Protein AF-A0A444XT07-F1 (afdb_monomer_lite)

Sequence (79 aa):
MPSKHATYIPHTAGRYSVKRFRKAQCLIVERLTNSLMMHGRNNSKKLMAVRIIKHAMKIIHLLTDQNPIQVIVDAIINR

Radius of gyration: 13.61 Å; chains: 1; bounding box: 28×39×32 Å

Structure (mmCIF, N/CA/C/O backbone):
data_AF-A0A444XT07-F1
#
_entry.id   AF-A0A444XT07-F1
#
loop_
_atom_site.group_PDB
_atom_site.id
_atom_site.type_symbol
_atom_site.label_atom_id
_atom_site.label_alt_id
_atom_site.label_comp_id
_atom_site.label_asym_id
_atom_site.label_entity_id
_atom_site.label_seq_id
_atom_site.pdbx_PDB_ins_code
_atom_site.Cartn_x
_atom_site.Cartn_y
_atom_site.Cartn_z
_atom_site.occupancy
_atom_site.B_iso_or_equiv
_atom_site.auth_seq_id
_atom_site.auth_comp_id
_atom_site.auth_asym_id
_atom_site.auth_atom_id
_atom_site.pdbx_PDB_model_num
ATOM 1 N N . MET A 1 1 ? 6.806 -23.941 5.891 1.00 42.72 1 MET A N 1
ATOM 2 C CA . MET A 1 1 ? 7.178 -22.925 4.877 1.00 42.72 1 MET A CA 1
ATOM 3 C C . MET A 1 1 ? 6.656 -21.577 5.357 1.00 42.72 1 MET A C 1
ATOM 5 O O . MET A 1 1 ? 5.445 -21.480 5.519 1.00 42.72 1 MET A O 1
ATOM 9 N N . PRO A 1 2 ? 7.492 -20.567 5.645 1.00 50.84 2 PRO A N 1
ATOM 10 C CA . PRO A 1 2 ? 6.974 -19.258 6.033 1.00 50.84 2 PRO A CA 1
ATOM 11 C C . PRO A 1 2 ? 6.190 -18.671 4.852 1.00 50.84 2 PRO A C 1
ATOM 13 O O . PRO A 1 2 ? 6.654 -18.691 3.709 1.00 50.84 2 PRO A O 1
ATOM 16 N N . SER A 1 3 ? 4.970 -18.204 5.105 1.00 60.84 3 SER A N 1
ATOM 17 C CA . SER A 1 3 ? 4.120 -17.582 4.091 1.00 60.84 3 SER A CA 1
ATOM 18 C C . SER A 1 3 ? 4.841 -16.376 3.486 1.00 60.84 3 SER A C 1
ATOM 20 O O . SER A 1 3 ? 5.079 -15.387 4.177 1.00 60.84 3 SER A O 1
ATOM 22 N N . LYS A 1 4 ? 5.162 -16.435 2.187 1.00 70.19 4 LYS A N 1
ATOM 23 C CA . LYS A 1 4 ? 5.948 -15.411 1.465 1.00 70.19 4 LYS A CA 1
ATOM 24 C C . LYS A 1 4 ? 5.337 -14.000 1.491 1.00 70.19 4 LYS A C 1
ATOM 26 O O . LYS A 1 4 ? 6.015 -13.046 1.130 1.00 70.19 4 LYS A O 1
ATOM 31 N N . HIS A 1 5 ? 4.073 -13.877 1.900 1.00 73.50 5 HIS A N 1
ATOM 32 C CA . HIS A 1 5 ? 3.299 -12.639 1.873 1.00 73.50 5 HIS A CA 1
ATOM 33 C C . HIS A 1 5 ? 2.840 -12.148 3.258 1.00 73.50 5 HIS A C 1
ATOM 35 O O . HIS A 1 5 ? 2.161 -11.129 3.341 1.00 73.50 5 HIS A O 1
ATOM 41 N N . ALA A 1 6 ? 3.200 -12.831 4.350 1.00 80.94 6 ALA A N 1
ATOM 42 C CA . ALA A 1 6 ? 2.946 -12.310 5.693 1.00 80.94 6 ALA A CA 1
ATOM 43 C C . ALA A 1 6 ? 4.160 -11.496 6.148 1.00 80.94 6 ALA A C 1
ATOM 45 O O . ALA A 1 6 ? 5.255 -12.031 6.320 1.00 80.94 6 ALA A O 1
ATOM 46 N N . THR A 1 7 ? 3.992 -10.187 6.309 1.00 83.19 7 THR A N 1
ATOM 47 C CA . THR A 1 7 ? 5.043 -9.290 6.803 1.00 83.19 7 THR A CA 1
ATOM 48 C C . THR A 1 7 ? 4.426 -8.309 7.790 1.00 83.19 7 THR A C 1
ATOM 50 O O . THR A 1 7 ? 3.361 -7.762 7.523 1.00 83.19 7 THR A O 1
ATOM 53 N N . TYR A 1 8 ? 5.097 -8.069 8.920 1.00 85.31 8 TYR A N 1
ATOM 54 C CA . TYR A 1 8 ? 4.610 -7.154 9.962 1.00 85.31 8 TYR A CA 1
ATOM 55 C C . TYR A 1 8 ? 4.516 -5.696 9.497 1.00 85.31 8 TYR A C 1
ATOM 57 O O . TYR A 1 8 ? 3.686 -4.933 9.980 1.00 85.31 8 TYR A O 1
ATOM 65 N N . ILE A 1 9 ? 5.385 -5.298 8.566 1.00 86.88 9 ILE A N 1
ATOM 66 C CA . ILE A 1 9 ? 5.475 -3.935 8.045 1.00 86.88 9 ILE A CA 1
ATOM 67 C C . ILE A 1 9 ? 5.334 -4.002 6.520 1.00 86.88 9 ILE A C 1
ATOM 69 O O . ILE A 1 9 ? 6.002 -4.829 5.895 1.00 86.88 9 ILE A O 1
ATOM 73 N N . PRO A 1 10 ? 4.538 -3.121 5.885 1.00 86.19 10 PRO A N 1
ATOM 74 C CA . PRO A 1 10 ? 4.393 -3.058 4.428 1.00 86.19 10 PRO A CA 1
ATOM 75 C C . PRO A 1 10 ? 5.609 -2.378 3.761 1.00 86.19 10 PRO A C 1
ATOM 77 O O . PRO A 1 10 ? 5.484 -1.397 3.023 1.00 86.19 10 PRO A O 1
ATOM 80 N N . HIS A 1 11 ? 6.810 -2.877 4.060 1.00 87.56 11 HIS A N 1
ATOM 81 C CA . HIS A 1 11 ? 8.089 -2.412 3.534 1.00 87.56 11 HIS A CA 1
ATOM 82 C C . HIS A 1 11 ? 8.997 -3.613 3.23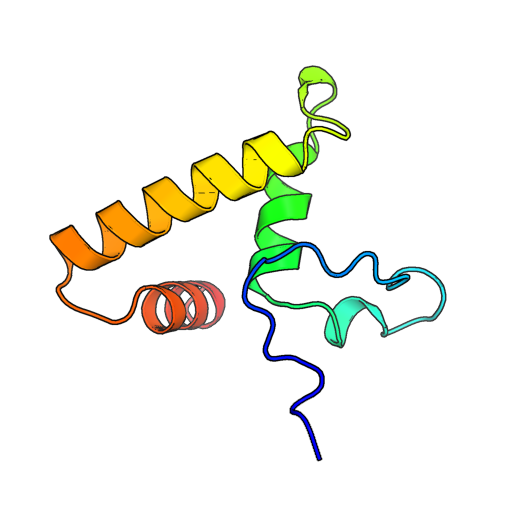4 1.00 87.56 11 HIS A C 1
ATOM 84 O O . HIS A 1 11 ? 9.904 -3.939 3.998 1.00 87.56 11 HIS A O 1
ATOM 90 N N . THR A 1 12 ? 8.756 -4.272 2.101 1.00 86.62 12 THR A N 1
ATOM 91 C CA . THR A 1 12 ? 9.394 -5.558 1.763 1.00 86.62 12 THR A CA 1
ATOM 92 C C . THR A 1 12 ? 10.689 -5.388 0.955 1.00 86.62 12 THR A C 1
ATOM 94 O O . THR A 1 12 ? 11.380 -6.363 0.684 1.00 86.62 12 THR A O 1
ATOM 97 N N . ALA A 1 13 ? 11.026 -4.158 0.535 1.00 86.69 13 ALA A N 1
ATOM 98 C CA . ALA A 1 13 ? 12.158 -3.852 -0.359 1.00 86.69 13 ALA A CA 1
ATOM 99 C C . ALA A 1 13 ? 12.185 -4.707 -1.653 1.00 86.69 13 ALA A C 1
ATOM 101 O O . ALA A 1 13 ? 13.221 -4.873 -2.297 1.00 86.69 13 ALA A O 1
ATOM 102 N N . GLY A 1 14 ? 11.028 -5.252 -2.049 1.00 86.94 14 GLY A N 1
ATOM 103 C CA . GLY A 1 14 ? 10.899 -6.183 -3.162 1.00 86.94 14 GLY A CA 1
ATOM 104 C C . GLY A 1 14 ? 11.005 -5.499 -4.525 1.00 86.94 14 GLY A C 1
ATOM 105 O O . GLY A 1 14 ? 10.432 -4.435 -4.769 1.00 86.94 14 GLY A O 1
ATOM 106 N N . ARG A 1 15 ? 11.709 -6.142 -5.464 1.00 90.19 15 ARG A N 1
ATOM 107 C CA . ARG A 1 15 ? 11.857 -5.666 -6.850 1.00 90.19 15 ARG A CA 1
ATOM 108 C C . ARG A 1 15 ? 10.733 -6.197 -7.746 1.00 90.19 15 ARG A C 1
ATOM 110 O O . ARG A 1 15 ? 10.925 -7.115 -8.547 1.00 90.19 15 ARG A O 1
ATOM 117 N N . TYR A 1 16 ? 9.550 -5.602 -7.618 1.00 91.31 16 TYR A N 1
ATOM 118 C CA . TYR A 1 16 ? 8.341 -6.055 -8.321 1.00 91.31 16 TYR A CA 1
ATOM 119 C C . TYR A 1 16 ? 8.196 -5.541 -9.766 1.00 91.31 16 TYR A C 1
ATOM 121 O O . TYR A 1 16 ? 7.336 -6.023 -10.499 1.00 91.31 16 TYR A O 1
ATOM 129 N N . SER A 1 17 ? 9.017 -4.578 -10.197 1.00 91.31 17 SER A N 1
ATOM 130 C CA . SER A 1 17 ? 8.977 -3.995 -11.550 1.00 91.31 17 SER A CA 1
ATOM 131 C C . SER A 1 17 ? 9.810 -4.751 -12.592 1.00 91.31 17 SER A C 1
ATOM 133 O O . SER A 1 17 ? 9.646 -4.508 -13.780 1.00 91.31 17 SER A O 1
ATOM 135 N N . VAL A 1 18 ? 10.676 -5.679 -12.170 1.00 93.31 18 VAL A N 1
ATOM 136 C CA . VAL A 1 18 ? 11.702 -6.300 -13.036 1.00 93.31 18 VAL A CA 1
ATOM 137 C C . VAL A 1 18 ? 11.119 -7.209 -14.126 1.00 93.31 18 VAL A C 1
ATOM 139 O O . VAL A 1 18 ? 11.709 -7.338 -15.190 1.00 93.31 18 VAL A O 1
ATOM 142 N N . LYS A 1 19 ? 9.984 -7.876 -13.877 1.00 93.12 19 LYS A N 1
ATOM 143 C CA . LYS A 1 19 ? 9.327 -8.756 -14.861 1.00 93.12 19 LYS A CA 1
ATOM 144 C C . LYS A 1 19 ? 7.830 -8.468 -14.930 1.00 93.12 19 LYS A C 1
ATOM 146 O O . LYS A 1 19 ? 7.218 -8.118 -13.915 1.00 93.12 19 LYS A O 1
ATOM 151 N N . ARG A 1 20 ? 7.235 -8.680 -16.111 1.00 90.94 20 ARG A N 1
ATOM 152 C CA . ARG A 1 20 ? 5.779 -8.629 -16.323 1.00 90.94 20 ARG A CA 1
ATOM 153 C C . ARG A 1 20 ? 5.093 -9.548 -15.297 1.00 90.94 20 ARG A C 1
ATOM 155 O O . ARG A 1 20 ? 5.588 -10.635 -15.019 1.00 90.94 20 ARG A O 1
ATOM 162 N N . PHE A 1 21 ? 4.010 -9.071 -14.685 1.00 91.94 21 PHE A N 1
ATOM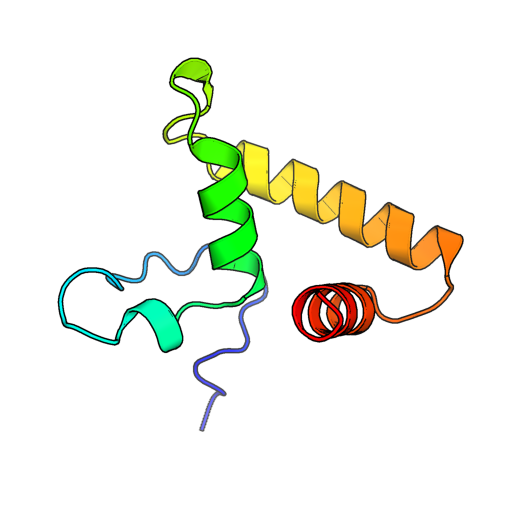 163 C CA . PHE A 1 21 ? 3.232 -9.736 -13.621 1.00 91.94 21 PHE A CA 1
ATOM 164 C C . PHE A 1 21 ? 3.858 -9.859 -12.218 1.00 91.94 21 PHE A C 1
ATOM 166 O O . PHE A 1 21 ? 3.140 -10.200 -11.280 1.00 91.94 21 PHE A O 1
ATOM 173 N N . ARG A 1 22 ? 5.119 -9.466 -11.978 1.00 91.56 22 ARG A N 1
ATOM 174 C CA . ARG A 1 22 ? 5.675 -9.460 -10.601 1.00 91.56 22 ARG A CA 1
ATOM 175 C C . ARG A 1 22 ? 4.986 -8.475 -9.653 1.00 91.56 22 ARG A C 1
ATOM 177 O O . ARG A 1 22 ? 5.006 -8.676 -8.443 1.00 91.56 22 ARG A O 1
ATOM 184 N N . LYS A 1 23 ? 4.302 -7.460 -10.187 1.00 91.06 23 LYS A N 1
ATOM 185 C CA . LYS A 1 23 ? 3.447 -6.552 -9.405 1.00 91.06 23 LYS A CA 1
ATOM 186 C C . LYS A 1 23 ? 2.295 -7.273 -8.691 1.00 91.06 23 LYS A C 1
ATOM 188 O O . LYS A 1 23 ? 1.851 -6.771 -7.661 1.00 91.06 23 LYS A O 1
ATOM 193 N N . ALA A 1 24 ? 1.848 -8.436 -9.182 1.00 90.00 24 ALA A N 1
ATOM 194 C CA . ALA A 1 24 ? 0.812 -9.243 -8.530 1.00 90.00 24 ALA A CA 1
ATOM 195 C C . ALA A 1 24 ? 1.294 -9.830 -7.191 1.00 90.00 24 ALA A C 1
ATOM 197 O O . ALA A 1 24 ? 0.521 -9.889 -6.241 1.00 90.00 24 ALA A O 1
ATOM 198 N N . GLN A 1 25 ? 2.587 -10.158 -7.090 1.00 88.88 25 GLN A N 1
ATOM 199 C CA . GLN A 1 25 ? 3.214 -10.725 -5.888 1.00 88.88 25 GLN A CA 1
ATOM 200 C C . GLN A 1 25 ? 3.481 -9.689 -4.780 1.00 88.88 25 GLN A C 1
ATOM 202 O O . GLN A 1 25 ? 3.806 -10.071 -3.659 1.00 88.88 25 GLN A O 1
ATOM 207 N N . CYS A 1 26 ? 3.370 -8.391 -5.083 1.00 89.81 26 CYS A N 1
ATOM 208 C CA . CYS A 1 26 ? 3.501 -7.323 -4.093 1.00 89.81 26 CYS A CA 1
ATOM 209 C C . CYS A 1 26 ? 2.339 -7.363 -3.089 1.00 89.81 26 CYS A C 1
ATOM 211 O O . CYS A 1 26 ? 1.209 -7.687 -3.454 1.00 89.81 26 CYS A O 1
ATOM 213 N N . LEU A 1 27 ? 2.594 -7.015 -1.828 1.00 91.50 27 LEU A N 1
ATOM 214 C CA . LEU A 1 27 ? 1.555 -6.978 -0.798 1.00 91.50 27 LEU A CA 1
ATOM 215 C C . LEU A 1 27 ? 0.517 -5.895 -1.117 1.00 91.50 27 LEU A C 1
ATOM 217 O O . LEU A 1 27 ? 0.880 -4.790 -1.517 1.00 91.50 27 LEU A O 1
ATOM 221 N N . ILE A 1 28 ? -0.773 -6.178 -0.900 1.00 91.44 28 ILE A N 1
ATOM 222 C CA . ILE A 1 28 ? -1.866 -5.219 -1.158 1.00 91.44 28 ILE A CA 1
ATOM 223 C C . ILE A 1 28 ? -1.628 -3.904 -0.404 1.00 91.44 28 ILE A C 1
ATOM 225 O O . ILE A 1 28 ? -1.678 -2.832 -1.002 1.00 91.44 28 ILE A O 1
ATOM 229 N N . VAL A 1 29 ? -1.281 -3.993 0.882 1.00 92.19 29 VAL A N 1
ATOM 230 C CA . VAL A 1 29 ? -0.998 -2.820 1.720 1.00 92.19 29 VAL A CA 1
ATOM 231 C C . VAL A 1 29 ? 0.246 -2.072 1.230 1.00 92.19 29 VAL A C 1
ATOM 233 O O . VAL A 1 29 ? 0.244 -0.850 1.189 1.00 92.19 29 VAL A O 1
ATOM 236 N N . GLU A 1 30 ? 1.294 -2.773 0.783 1.00 92.88 30 GLU A N 1
ATOM 237 C CA . GLU A 1 30 ? 2.485 -2.124 0.212 1.00 92.88 30 GLU A CA 1
ATOM 238 C C . GLU A 1 30 ? 2.165 -1.404 -1.108 1.00 92.88 30 GLU A C 1
ATOM 240 O O . GLU A 1 30 ? 2.685 -0.313 -1.355 1.00 92.88 30 GLU A O 1
ATOM 245 N N . ARG A 1 31 ? 1.273 -1.963 -1.937 1.00 92.88 31 ARG A N 1
ATOM 246 C CA . ARG A 1 31 ? 0.765 -1.287 -3.141 1.00 92.88 31 ARG A CA 1
ATOM 247 C C . ARG A 1 31 ? 0.026 0.002 -2.785 1.00 92.88 31 ARG A C 1
ATOM 249 O O . ARG A 1 31 ? 0.345 1.033 -3.371 1.00 92.88 31 ARG A O 1
ATOM 256 N N . LEU A 1 32 ? -0.867 -0.040 -1.793 1.00 92.62 32 LEU A N 1
ATOM 257 C CA . LEU A 1 32 ? -1.563 1.146 -1.283 1.00 92.62 32 LEU A CA 1
ATOM 258 C C . LEU A 1 32 ? -0.572 2.216 -0.792 1.00 92.62 32 LEU A C 1
ATOM 260 O O . LEU A 1 32 ? -0.677 3.375 -1.193 1.00 92.62 32 LEU A O 1
ATOM 264 N N . THR A 1 33 ? 0.437 1.829 -0.003 1.00 93.44 33 THR A N 1
ATOM 265 C CA . THR A 1 33 ? 1.498 2.740 0.462 1.00 93.44 33 THR A CA 1
ATOM 266 C C . THR A 1 33 ? 2.202 3.439 -0.700 1.00 93.44 33 THR A C 1
ATOM 268 O O . THR A 1 33 ? 2.414 4.648 -0.652 1.00 93.44 33 THR A O 1
ATOM 271 N N . ASN A 1 34 ? 2.558 2.699 -1.755 1.00 92.50 34 ASN A N 1
ATOM 272 C CA . ASN A 1 34 ? 3.257 3.271 -2.907 1.00 92.50 34 ASN A CA 1
ATOM 273 C C . ASN A 1 34 ? 2.361 4.245 -3.694 1.00 92.50 34 ASN A C 1
ATOM 275 O O . ASN A 1 34 ? 2.846 5.275 -4.159 1.00 92.50 34 ASN A O 1
ATOM 279 N N . SER A 1 35 ? 1.060 3.960 -3.808 1.00 92.38 35 SER A N 1
ATOM 280 C CA . SER A 1 35 ? 0.097 4.857 -4.462 1.00 92.38 35 SER A CA 1
ATOM 281 C C . SER A 1 35 ? -0.081 6.192 -3.724 1.00 92.38 35 SER A C 1
ATOM 283 O O . SER A 1 35 ? -0.287 7.216 -4.370 1.00 92.38 35 SER A O 1
ATOM 285 N N . LEU A 1 36 ? 0.081 6.229 -2.396 1.00 92.25 36 LEU A N 1
ATOM 286 C CA . LEU A 1 36 ? 0.019 7.475 -1.611 1.00 92.25 36 LEU A CA 1
ATOM 287 C C . LEU A 1 36 ? 1.193 8.436 -1.880 1.00 92.25 36 LEU A C 1
ATOM 289 O O . LEU A 1 36 ? 1.127 9.617 -1.539 1.00 92.25 36 LEU A O 1
ATOM 293 N N . MET A 1 37 ? 2.273 7.954 -2.497 1.00 94.81 37 MET A N 1
ATOM 294 C CA . MET A 1 37 ? 3.520 8.702 -2.676 1.00 94.81 37 MET A CA 1
ATOM 295 C C . MET A 1 37 ? 3.707 9.288 -4.082 1.00 94.81 37 MET A C 1
ATOM 297 O O . MET A 1 37 ? 4.781 9.796 -4.365 1.00 94.81 37 MET A O 1
ATOM 301 N N . MET A 1 38 ? 2.707 9.223 -4.968 1.00 91.06 38 MET A N 1
ATOM 302 C CA . MET A 1 38 ? 2.873 9.548 -6.400 1.00 91.06 38 MET A CA 1
ATOM 303 C C . MET A 1 38 ? 3.079 11.040 -6.722 1.00 91.06 38 MET A C 1
ATOM 305 O O . MET A 1 38 ? 3.487 11.378 -7.829 1.00 91.06 38 MET A O 1
ATOM 309 N N . HIS A 1 39 ? 2.789 11.940 -5.780 1.00 89.56 39 HIS A N 1
ATOM 310 C CA . HIS A 1 39 ? 2.914 13.385 -5.983 1.00 89.56 39 HIS A CA 1
ATOM 311 C C . HIS A 1 39 ? 4.293 13.864 -5.531 1.00 89.56 39 HIS A C 1
ATOM 313 O O . HIS A 1 39 ? 4.715 13.532 -4.428 1.00 89.56 39 HIS A O 1
ATOM 319 N N . GLY A 1 40 ? 4.961 14.702 -6.334 1.00 91.75 40 GLY A N 1
ATOM 320 C CA . GLY A 1 40 ? 6.389 15.036 -6.200 1.00 91.75 40 GLY A CA 1
ATOM 321 C C . GLY A 1 40 ? 6.904 15.299 -4.777 1.00 91.75 40 GLY A C 1
ATOM 322 O O . GLY A 1 40 ? 7.921 14.737 -4.381 1.00 91.75 40 GLY A O 1
ATOM 323 N N . ARG A 1 41 ? 6.180 16.075 -3.955 1.00 92.69 41 ARG A N 1
ATOM 324 C CA . ARG A 1 41 ? 6.572 16.370 -2.557 1.00 92.69 41 ARG A CA 1
ATOM 325 C C . ARG A 1 41 ? 6.570 15.147 -1.627 1.00 92.69 41 ARG A C 1
ATOM 327 O O . ARG A 1 41 ? 7.195 15.197 -0.566 1.00 92.69 41 ARG A O 1
ATOM 334 N N . ASN A 1 42 ? 5.877 14.077 -2.001 1.00 92.44 42 ASN A N 1
ATOM 335 C CA . ASN A 1 42 ? 5.694 12.843 -1.234 1.00 92.44 42 ASN A CA 1
ATOM 336 C C . ASN A 1 42 ? 6.534 11.674 -1.775 1.00 92.44 42 ASN A C 1
ATOM 338 O O . ASN A 1 42 ? 6.547 10.601 -1.165 1.00 92.44 42 ASN A O 1
ATOM 342 N N . ASN A 1 43 ? 7.271 11.886 -2.871 1.00 91.56 43 ASN A N 1
ATOM 343 C CA . ASN A 1 43 ? 8.151 10.879 -3.450 1.00 91.56 43 ASN A CA 1
ATOM 344 C C . ASN A 1 43 ? 9.174 10.388 -2.416 1.00 91.56 43 ASN A C 1
ATOM 346 O O . ASN A 1 43 ? 9.711 11.159 -1.622 1.00 91.56 43 ASN A O 1
ATOM 350 N N . SER A 1 44 ? 9.434 9.080 -2.419 1.00 88.50 44 SER A N 1
ATOM 351 C CA . SER A 1 44 ? 10.405 8.404 -1.541 1.00 88.50 44 SER A CA 1
ATOM 352 C C . SER A 1 44 ? 10.148 8.496 -0.023 1.00 88.50 44 SER A C 1
ATOM 354 O O . SER A 1 44 ? 10.860 7.861 0.753 1.00 88.50 44 SER A O 1
ATOM 356 N N . LYS A 1 45 ? 9.08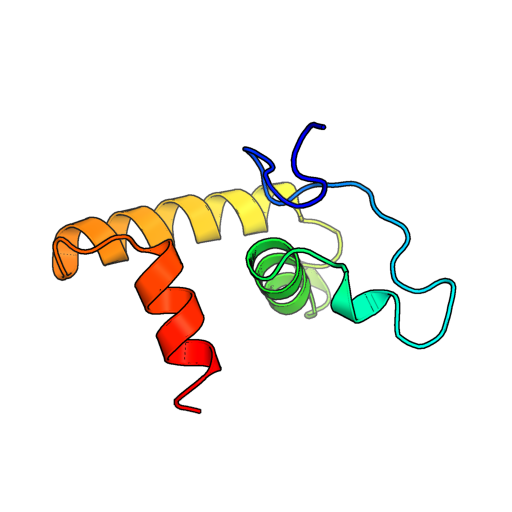1 9.164 0.438 1.00 94.25 45 LYS A N 1
ATOM 357 C CA . LYS A 1 45 ? 8.674 9.242 1.855 1.00 94.25 45 LYS A CA 1
ATOM 358 C C . LYS A 1 45 ? 7.891 8.009 2.339 1.00 94.25 45 LYS A C 1
ATOM 360 O O . LYS A 1 45 ? 6.824 8.125 2.943 1.00 94.25 45 LYS A O 1
ATOM 365 N N . LYS A 1 46 ? 8.429 6.804 2.120 1.00 92.75 46 LYS A N 1
ATOM 366 C CA . LYS A 1 46 ? 7.714 5.543 2.408 1.00 92.75 46 LYS A CA 1
ATOM 367 C C . LYS A 1 46 ? 7.411 5.339 3.889 1.00 92.75 46 LYS A C 1
ATOM 369 O O . LYS A 1 46 ? 6.295 4.970 4.231 1.00 92.75 46 LYS A O 1
ATOM 374 N N . LEU A 1 47 ? 8.353 5.656 4.778 1.00 93.44 47 LEU A N 1
ATOM 375 C CA . LEU A 1 47 ? 8.129 5.567 6.227 1.00 93.44 47 LEU A CA 1
ATOM 376 C C . LEU A 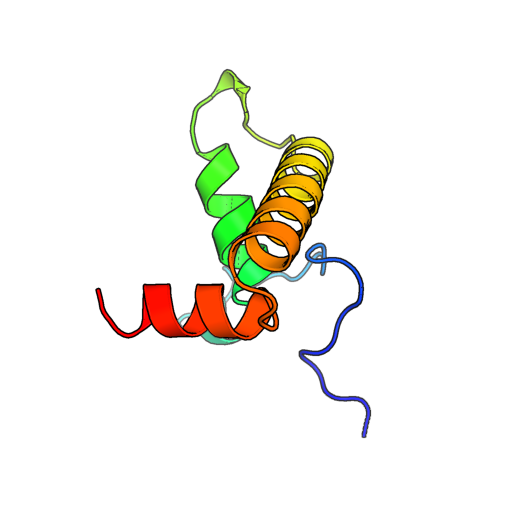1 47 ? 6.987 6.482 6.700 1.00 93.44 47 LEU A C 1
ATOM 378 O O . LEU A 1 47 ? 6.206 6.090 7.564 1.00 93.44 47 LEU A O 1
ATOM 382 N N . MET A 1 48 ? 6.849 7.671 6.104 1.00 93.94 48 MET A N 1
ATOM 383 C CA . MET A 1 48 ? 5.739 8.581 6.398 1.00 93.94 48 MET A CA 1
ATOM 384 C C . MET A 1 48 ? 4.401 7.977 5.954 1.00 93.94 48 MET A C 1
ATOM 386 O O . MET A 1 48 ? 3.461 7.937 6.744 1.00 93.94 48 MET A O 1
ATOM 390 N N . ALA A 1 49 ? 4.332 7.433 4.735 1.00 94.94 49 ALA A N 1
ATOM 391 C CA . ALA A 1 49 ? 3.124 6.789 4.217 1.00 94.94 49 ALA A CA 1
ATOM 392 C C . ALA A 1 49 ? 2.704 5.558 5.047 1.00 94.94 49 ALA A C 1
ATOM 394 O O . ALA A 1 49 ? 1.524 5.396 5.357 1.00 94.94 49 ALA A O 1
ATOM 395 N N . VAL A 1 50 ? 3.661 4.735 5.495 1.00 95.06 50 VAL A N 1
ATOM 396 C CA . VAL A 1 50 ? 3.383 3.588 6.382 1.00 95.06 50 VAL A CA 1
ATOM 397 C C . VAL A 1 50 ? 2.771 4.041 7.713 1.00 95.06 50 VAL A C 1
ATOM 399 O O . VAL A 1 50 ? 1.839 3.406 8.207 1.00 95.06 50 VAL A O 1
ATOM 402 N N . ARG A 1 51 ? 3.244 5.156 8.288 1.00 95.50 51 ARG A N 1
ATOM 403 C CA . ARG A 1 51 ? 2.661 5.721 9.517 1.00 95.50 51 ARG A CA 1
ATOM 404 C C . ARG A 1 51 ? 1.219 6.177 9.302 1.00 95.50 51 ARG A C 1
ATOM 406 O O . ARG A 1 51 ? 0.373 5.874 10.137 1.00 95.50 51 ARG A O 1
ATOM 413 N N . ILE A 1 52 ? 0.928 6.840 8.181 1.00 95.12 52 ILE A N 1
ATOM 414 C CA . ILE A 1 52 ? -0.439 7.263 7.828 1.00 95.12 52 ILE A CA 1
ATOM 415 C C . ILE A 1 52 ? -1.368 6.045 7.741 1.00 95.12 52 ILE A C 1
ATOM 417 O O . ILE A 1 52 ? -2.428 6.043 8.360 1.00 95.12 52 ILE A O 1
ATOM 421 N N . ILE A 1 53 ? -0.943 4.976 7.059 1.00 94.56 53 ILE A N 1
ATOM 422 C CA . ILE A 1 53 ? -1.732 3.739 6.946 1.00 94.56 53 ILE A CA 1
ATOM 423 C C . ILE A 1 53 ? -1.954 3.084 8.311 1.00 94.56 53 ILE A C 1
ATOM 425 O O . ILE A 1 53 ? -3.068 2.652 8.596 1.00 94.56 53 ILE A O 1
ATOM 429 N N . LYS A 1 54 ? -0.939 3.051 9.184 1.00 94.50 54 LYS A N 1
ATOM 430 C CA . LYS A 1 54 ? -1.090 2.535 10.555 1.00 94.50 54 LYS A CA 1
ATOM 431 C C . LYS A 1 54 ? -2.193 3.281 11.313 1.00 94.50 54 LYS A C 1
ATOM 433 O O . LYS A 1 54 ? -3.010 2.651 11.981 1.00 94.50 54 LYS A O 1
ATOM 438 N N . HIS A 1 55 ? -2.219 4.611 11.217 1.00 96.44 55 HIS A N 1
ATOM 439 C CA . HIS A 1 55 ? -3.263 5.419 11.848 1.00 96.44 55 HIS A CA 1
ATOM 440 C C . HIS A 1 55 ? -4.637 5.175 11.210 1.00 96.44 55 HIS A C 1
ATOM 442 O O . HIS A 1 55 ? -5.605 4.986 11.940 1.00 96.44 55 HIS A O 1
ATOM 448 N N . ALA A 1 56 ? -4.717 5.087 9.880 1.00 95.88 56 ALA A N 1
ATOM 449 C CA . ALA A 1 56 ? -5.963 4.795 9.171 1.00 95.88 56 ALA A CA 1
ATOM 450 C C . ALA A 1 56 ? -6.544 3.420 9.547 1.00 95.88 56 ALA A C 1
ATOM 452 O O . ALA A 1 56 ? -7.722 3.324 9.871 1.00 95.88 56 ALA A O 1
ATOM 453 N N . MET A 1 57 ? -5.719 2.369 9.596 1.00 95.06 57 MET A N 1
ATOM 454 C CA . MET A 1 57 ? -6.144 1.029 10.028 1.00 95.06 57 MET A CA 1
ATOM 455 C C . MET A 1 57 ? -6.652 1.021 11.474 1.00 95.06 57 MET A C 1
ATOM 457 O O . MET A 1 57 ? -7.616 0.320 11.774 1.00 95.06 57 MET A O 1
ATOM 461 N N . LYS A 1 58 ? -6.046 1.823 12.363 1.00 96.31 58 LYS A N 1
ATOM 462 C CA . LYS A 1 58 ? -6.540 1.992 13.736 1.00 96.31 58 LYS A CA 1
ATOM 463 C C . LYS A 1 58 ? -7.914 2.665 13.760 1.00 96.31 58 LYS A C 1
ATOM 465 O O . LYS A 1 58 ? -8.777 2.213 14.498 1.00 96.31 58 LYS A O 1
ATOM 470 N N . ILE A 1 59 ? -8.122 3.711 12.959 1.00 96.94 59 ILE A N 1
ATOM 471 C CA . ILE A 1 59 ? -9.422 4.393 12.855 1.00 96.94 59 ILE A CA 1
ATOM 472 C C . ILE A 1 59 ? -10.488 3.428 12.322 1.00 96.94 59 ILE A C 1
ATOM 474 O O . ILE A 1 59 ? -11.551 3.328 12.918 1.00 96.94 59 ILE A O 1
ATOM 478 N N . ILE A 1 60 ? -10.191 2.668 11.264 1.00 95.94 60 ILE A N 1
ATOM 479 C CA . ILE A 1 60 ? -11.120 1.675 10.699 1.00 95.94 60 ILE A CA 1
ATOM 480 C C . ILE A 1 60 ? -11.539 0.658 11.762 1.00 95.94 60 ILE A C 1
ATOM 482 O O . ILE A 1 60 ? -12.730 0.404 11.922 1.00 95.94 60 ILE A O 1
ATOM 486 N N . HIS A 1 61 ? -10.577 0.112 12.510 1.00 95.94 61 HIS A N 1
ATOM 487 C CA . HIS A 1 61 ? -10.871 -0.846 13.572 1.00 95.94 61 HIS A CA 1
ATOM 488 C C . HIS A 1 61 ? -11.770 -0.241 14.658 1.00 95.94 61 HIS A C 1
ATOM 490 O O . HIS A 1 61 ? -12.752 -0.862 15.034 1.00 95.94 61 HIS A O 1
ATOM 496 N N . LEU A 1 62 ? -11.489 0.990 15.099 1.00 97.19 62 LEU A N 1
ATOM 497 C CA . LEU A 1 62 ? -12.293 1.676 16.118 1.00 97.19 62 LEU A CA 1
ATOM 498 C C . LEU A 1 62 ? -13.706 2.056 15.648 1.00 97.19 62 LEU A C 1
ATOM 500 O O . LEU A 1 62 ? -14.582 2.239 16.480 1.00 97.19 62 LEU A O 1
ATOM 504 N N . LEU A 1 63 ? -13.916 2.241 14.342 1.00 96.94 63 LEU A N 1
ATOM 505 C CA . LEU A 1 63 ? -15.218 2.626 13.788 1.00 96.94 63 LEU A CA 1
ATOM 506 C C . LEU A 1 63 ? -16.106 1.430 13.431 1.00 96.94 63 LEU A C 1
ATOM 508 O O . LEU A 1 63 ? -17.322 1.578 13.386 1.00 96.94 63 LEU A O 1
ATOM 512 N N . THR A 1 64 ? -15.507 0.288 13.094 1.00 94.44 64 THR A N 1
ATOM 513 C CA . THR A 1 64 ? -16.229 -0.869 12.533 1.00 94.44 64 THR A CA 1
ATOM 514 C C . THR A 1 64 ?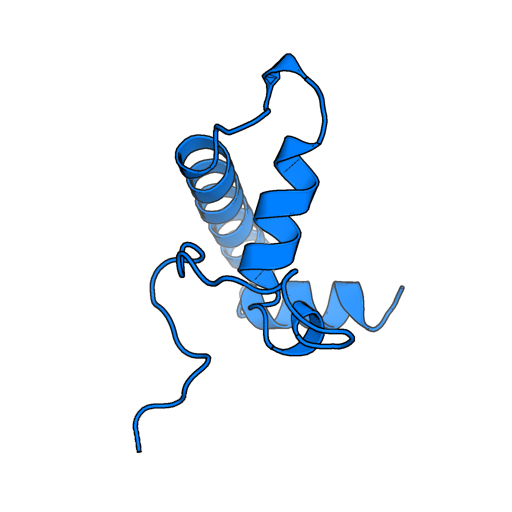 -16.173 -2.109 13.416 1.00 94.44 64 THR A C 1
ATOM 516 O O . THR A 1 64 ? -16.882 -3.067 13.127 1.00 94.44 64 THR A O 1
ATOM 519 N N . ASP A 1 65 ? -15.297 -2.133 14.428 1.00 94.50 65 ASP A N 1
ATOM 520 C CA . ASP A 1 65 ? -14.961 -3.304 15.255 1.00 94.50 65 ASP A CA 1
ATOM 521 C C . ASP A 1 65 ? -14.528 -4.547 14.448 1.00 94.50 65 ASP A C 1
ATOM 523 O O . ASP A 1 65 ? -14.418 -5.658 14.966 1.00 94.50 65 ASP A O 1
ATOM 527 N N . GLN A 1 66 ? -14.216 -4.367 13.163 1.00 94.62 66 GLN A N 1
ATOM 528 C CA . GLN A 1 66 ? -13.787 -5.423 12.254 1.00 94.62 66 GLN A CA 1
ATOM 529 C C . GLN A 1 66 ? -12.269 -5.421 12.066 1.00 94.62 66 GLN A C 1
ATOM 531 O O . GLN A 1 66 ? -11.553 -4.480 12.429 1.00 94.62 66 GLN A O 1
ATOM 536 N N . ASN A 1 67 ? -11.758 -6.499 11.465 1.00 94.19 67 ASN A N 1
ATOM 537 C CA . ASN A 1 67 ? -10.365 -6.562 11.049 1.00 94.19 67 ASN A CA 1
ATOM 538 C C . ASN A 1 67 ? -10.129 -5.561 9.898 1.00 94.19 67 ASN A C 1
ATOM 540 O O . ASN A 1 67 ? -10.649 -5.770 8.799 1.00 94.19 67 ASN A O 1
ATOM 544 N N . PRO A 1 68 ? -9.294 -4.522 10.084 1.00 94.62 68 PRO A N 1
ATOM 545 C CA . PRO A 1 68 ? -9.104 -3.483 9.076 1.00 94.62 68 PRO A CA 1
ATOM 546 C C . PRO A 1 68 ? -8.484 -4.008 7.775 1.00 94.62 68 PRO A C 1
ATOM 548 O O . PRO A 1 68 ? -8.664 -3.400 6.722 1.00 94.62 68 PRO A O 1
ATOM 551 N N . ILE A 1 69 ? -7.763 -5.137 7.816 1.00 92.19 69 ILE A N 1
ATOM 552 C CA . ILE A 1 69 ? -7.223 -5.770 6.605 1.00 92.19 69 ILE A CA 1
ATOM 553 C C . ILE A 1 69 ? -8.361 -6.286 5.724 1.00 92.19 69 ILE A C 1
ATOM 555 O O . ILE A 1 69 ? -8.321 -6.072 4.515 1.00 92.19 69 ILE A O 1
ATOM 559 N N . GLN A 1 70 ? -9.370 -6.921 6.324 1.00 93.00 70 GLN A N 1
ATOM 560 C CA . GLN A 1 70 ? -10.528 -7.437 5.598 1.00 93.00 70 GLN A CA 1
ATOM 561 C C . GLN A 1 70 ? -11.300 -6.288 4.944 1.00 93.00 70 GLN A C 1
ATOM 563 O O . GLN A 1 70 ? -11.525 -6.324 3.742 1.00 93.00 70 GLN A O 1
ATOM 568 N N . VAL A 1 71 ? -11.556 -5.208 5.690 1.00 94.31 71 VAL A N 1
ATOM 569 C CA . VAL A 1 71 ? -12.236 -4.005 5.174 1.00 94.31 71 VAL A CA 1
ATOM 570 C C . VAL A 1 71 ? -11.505 -3.410 3.965 1.00 94.31 71 VAL A C 1
ATOM 572 O O . VAL A 1 71 ? -12.131 -3.040 2.975 1.00 94.31 71 VAL A O 1
ATOM 575 N N . ILE A 1 72 ? -10.170 -3.337 4.006 1.00 92.00 72 ILE A N 1
ATOM 576 C CA . ILE A 1 72 ? -9.371 -2.842 2.872 1.00 92.00 72 ILE A CA 1
ATOM 577 C C . ILE A 1 72 ? -9.470 -3.782 1.664 1.00 92.00 72 ILE A C 1
ATOM 579 O O . ILE A 1 72 ? -9.523 -3.309 0.531 1.00 92.00 72 ILE A O 1
ATOM 583 N N . VAL A 1 73 ? -9.463 -5.099 1.883 1.00 93.19 73 VAL A N 1
ATOM 584 C CA . VAL A 1 73 ? -9.605 -6.089 0.805 1.00 93.19 73 VAL A CA 1
ATOM 585 C C . VAL A 1 73 ? -10.992 -5.997 0.173 1.00 93.19 73 VAL A C 1
ATOM 587 O O . VAL A 1 73 ? -11.085 -5.889 -1.049 1.00 93.19 73 VAL A O 1
ATOM 590 N N . ASP A 1 74 ? -12.043 -5.943 0.987 1.00 94.56 74 ASP A N 1
ATOM 591 C CA . ASP A 1 74 ? -13.427 -5.832 0.525 1.00 94.56 74 ASP A CA 1
ATOM 592 C C . ASP A 1 74 ? -13.650 -4.525 -0.249 1.00 94.56 74 ASP A C 1
ATOM 594 O O . ASP A 1 74 ? -14.274 -4.532 -1.308 1.00 94.56 74 ASP A O 1
ATOM 598 N N . ALA A 1 75 ? -13.059 -3.414 0.204 1.00 93.56 75 ALA A N 1
ATOM 599 C CA . ALA A 1 75 ? -13.110 -2.133 -0.504 1.00 93.56 75 ALA A CA 1
ATOM 600 C C . ALA A 1 75 ? -12.400 -2.156 -1.872 1.00 93.56 75 ALA A C 1
ATOM 602 O O . ALA A 1 75 ? -12.758 -1.393 -2.766 1.00 93.56 75 ALA A O 1
ATOM 60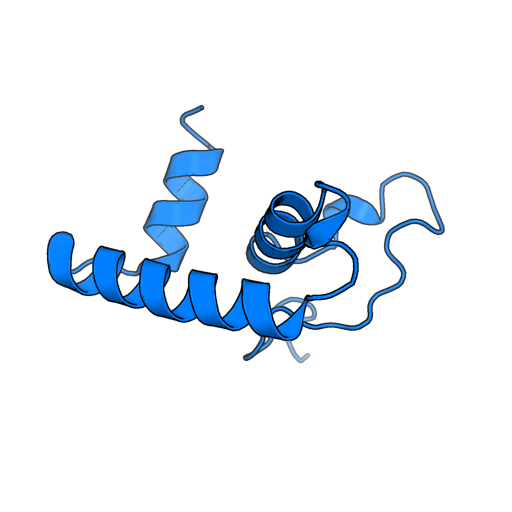3 N N . ILE A 1 76 ? -11.381 -3.005 -2.052 1.00 93.44 76 ILE A N 1
ATOM 604 C CA . ILE A 1 76 ? -10.700 -3.176 -3.345 1.00 93.44 76 ILE A CA 1
ATOM 605 C C . ILE A 1 76 ? -11.513 -4.076 -4.283 1.00 93.44 76 ILE A C 1
ATOM 607 O O . ILE A 1 76 ? -11.476 -3.857 -5.494 1.00 93.44 76 ILE A O 1
ATOM 611 N N . ILE A 1 77 ? -12.207 -5.083 -3.741 1.00 94.88 77 ILE A N 1
ATOM 612 C CA . ILE A 1 77 ? -13.039 -6.016 -4.514 1.00 94.88 77 ILE A CA 1
ATOM 613 C C . ILE A 1 77 ? -14.315 -5.325 -5.009 1.00 94.88 77 ILE A C 1
ATOM 615 O O . ILE A 1 77 ? -14.641 -5.439 -6.186 1.00 94.88 77 ILE A O 1
ATOM 619 N N . ASN A 1 78 ? -15.003 -4.588 -4.135 1.00 90.81 78 ASN A N 1
ATOM 620 C CA . ASN A 1 78 ? -16.310 -3.972 -4.403 1.00 90.81 78 ASN A CA 1
ATOM 621 C C . ASN A 1 78 ? -16.207 -2.597 -5.088 1.00 90.81 78 ASN A C 1
ATOM 623 O O . ASN A 1 78 ? -16.993 -1.695 -4.795 1.00 90.81 78 ASN A O 1
ATOM 627 N N . ARG A 1 79 ? -15.193 -2.414 -5.934 1.00 56.38 79 ARG A N 1
ATOM 628 C CA . ARG A 1 79 ? -14.938 -1.149 -6.624 1.00 56.38 79 ARG A CA 1
ATOM 629 C C . ARG A 1 79 ? -15.888 -0.911 -7.792 1.00 56.38 79 ARG A C 1
ATOM 631 O O . ARG A 1 79 ? -16.225 -1.897 -8.481 1.00 56.38 79 ARG A O 1
#

Secondary structure (DSSP, 8-state):
---TT--SSS-----TTSSTTGGGGS-HHHHHHHHTT-SGGGTT-HHHHHHHHHHHHHHHHHHHSS-HHHHHHHHHHT-

InterPro domains:
  IPR000235 Small ribosomal subunit protein uS7 [PTHR11205] (4-78)
  IPR023798 Small ribosomal subunit protein uS7 domain [PF00177] (4-78)
  IPR036823 Small ribosomal subunit protein uS7 domain superfamily [G3DSA:1.10.455.10] (1-79)
  IPR036823 Small ribosomal subunit protein uS7 domain superfamily [SSF47973] (6-78)

Foldseek 3Di:
DPDLADDPFLPPVDPQPPDPPSVVVRHPVVVVLCVVQPDPVSPPVSVVSRVVVVVVQVVCCVVPVDRSVVVSVVVVVVD

Organism: Arachis hypogaea (NCBI:txid3818)

pLDDT: mean 89.74, std 9.77, range [42.72, 97.19]